Protein AF-A0A0F9ABV5-F1 (afdb_monomer)

pLDDT: mean 78.73, std 18.68, range [35.12, 95.56]

Organism: NCBI:txid412755

InterPro domains:
  IPR009279 Portal protein, Mu bacteriophage [PF06074] (45-110)

Sequence (111 aa):
MTTNGATVGAAEATRKFGTRGLSVWGGRVNEEYLNALMSWPTAARVYKEMQDDSVIGAGLDAVKLPLLAAEFDVVPGGDTPGDEEAATFLWDNMNQMRGQTWRSHVQDMLE

Secondary structure (DSSP, 8-state):
-----------SS------SS--EETTEE-----TTTSSHHHHHHHHHHHHTSHHHHHHHHHHHHHHHHSPP----SSSSHHHHHHHHHHHHHHHT-SSS-HHHHHHHHT-

Solvent-accessible surface area (backbone atoms only — not comparable to full-atom values): 7248 Å² total; per-residue (Å²): 137,89,87,86,77,93,74,86,74,87,82,85,85,78,83,84,78,81,76,94,67,87,53,64,60,94,87,41,78,63,84,62,84,51,75,79,48,57,45,66,74,49,31,54,51,52,54,54,60,45,48,74,36,70,68,50,35,52,53,49,48,67,53,49,55,59,62,72,68,53,84,84,82,69,76,47,90,52,94,45,75,65,29,49,51,51,24,50,52,51,49,48,53,49,75,65,45,82,96,50,50,54,69,56,54,55,50,63,73,74,108

Foldseek 3Di:
DDDDDDDPDDPPDPPDDDDPDQPDDPNDGQPDPDPQCRDPVSVVVVVVVVCPDPVNVVVLCVVLVVVLVDDDAQDFPDDDPVSVVVSVVVVCCQCVDPPDHVSRVSVVVSD

Radius of gyration: 25.93 Å; Cα contacts (8 Å, |Δi|>4): 50; chains: 1; bounding box: 95×25×39 Å

Structure (mmCIF, N/CA/C/O backbone):
data_AF-A0A0F9ABV5-F1
#
_entry.id   AF-A0A0F9ABV5-F1
#
loop_
_atom_site.group_PDB
_atom_site.id
_atom_site.type_symbol
_atom_site.label_atom_id
_atom_site.label_alt_id
_atom_site.label_comp_id
_atom_site.label_asym_id
_atom_site.label_entity_id
_atom_site.label_seq_id
_atom_site.pdbx_PDB_ins_code
_atom_site.Cartn_x
_atom_site.Cartn_y
_atom_site.Cartn_z
_atom_site.occupancy
_atom_site.B_iso_or_equiv
_atom_site.auth_seq_id
_atom_site.auth_comp_id
_atom_site.auth_asym_id
_atom_site.auth_atom_id
_atom_site.pdbx_PDB_model_num
ATOM 1 N N . MET A 1 1 ? -74.153 -6.332 2.271 1.00 42.19 1 MET A N 1
ATOM 2 C CA . MET A 1 1 ? -74.178 -7.492 1.353 1.00 42.19 1 MET A CA 1
ATOM 3 C C . MET A 1 1 ? -73.574 -7.040 0.035 1.00 42.19 1 MET A C 1
ATOM 5 O O . MET A 1 1 ? -73.890 -5.939 -0.391 1.00 42.19 1 MET A O 1
ATOM 9 N N . THR A 1 2 ? -72.738 -7.888 -0.562 1.00 36.03 2 THR A N 1
ATOM 10 C CA . THR A 1 2 ? -71.969 -7.733 -1.816 1.00 36.03 2 THR A CA 1
ATOM 11 C C . THR A 1 2 ? -70.556 -7.139 -1.695 1.00 36.03 2 THR A C 1
ATOM 13 O O . THR A 1 2 ? -70.327 -5.996 -1.320 1.00 36.03 2 THR A O 1
ATOM 16 N N . THR A 1 3 ? -69.629 -8.057 -1.955 1.00 46.69 3 THR A N 1
ATOM 17 C CA . THR A 1 3 ? -68.167 -8.061 -2.015 1.00 46.69 3 THR A CA 1
ATOM 18 C C . THR A 1 3 ? -67.646 -7.476 -3.324 1.00 46.69 3 THR A C 1
ATOM 20 O O . THR A 1 3 ? -68.332 -7.615 -4.328 1.00 46.69 3 THR A O 1
ATOM 23 N N . ASN A 1 4 ? -66.422 -6.942 -3.332 1.00 37.72 4 ASN A N 1
ATOM 24 C CA . ASN A 1 4 ? -65.447 -6.962 -4.442 1.00 37.72 4 ASN A CA 1
ATOM 25 C C . ASN A 1 4 ? -64.214 -6.192 -3.943 1.00 37.72 4 ASN A C 1
ATOM 27 O O . ASN A 1 4 ? -64.356 -5.092 -3.432 1.00 37.72 4 ASN A O 1
ATOM 31 N N . GLY A 1 5 ? -62.984 -6.678 -3.969 1.00 35.12 5 GLY A N 1
ATOM 32 C CA . GLY A 1 5 ? -62.359 -7.699 -4.795 1.00 35.12 5 GLY A CA 1
ATOM 33 C C . GLY A 1 5 ? -60.940 -7.173 -5.001 1.00 35.12 5 GLY A C 1
ATOM 34 O O . GLY A 1 5 ? -60.765 -6.079 -5.528 1.00 35.12 5 GLY A O 1
ATOM 35 N N . ALA A 1 6 ? -59.945 -7.878 -4.469 1.00 48.53 6 ALA A N 1
ATOM 36 C CA . ALA A 1 6 ? -58.551 -7.471 -4.528 1.00 48.53 6 ALA A CA 1
ATOM 37 C C . ALA A 1 6 ? 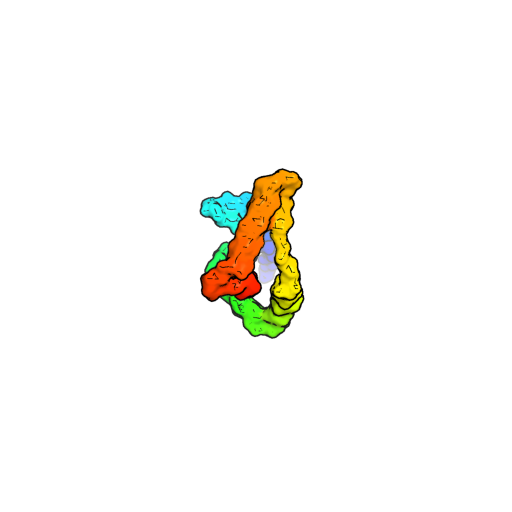-58.096 -7.285 -5.984 1.00 48.53 6 ALA A C 1
ATOM 39 O O . ALA A 1 6 ? -58.132 -8.229 -6.769 1.00 48.53 6 ALA A O 1
ATOM 40 N N . THR A 1 7 ? -57.608 -6.094 -6.325 1.00 41.47 7 THR A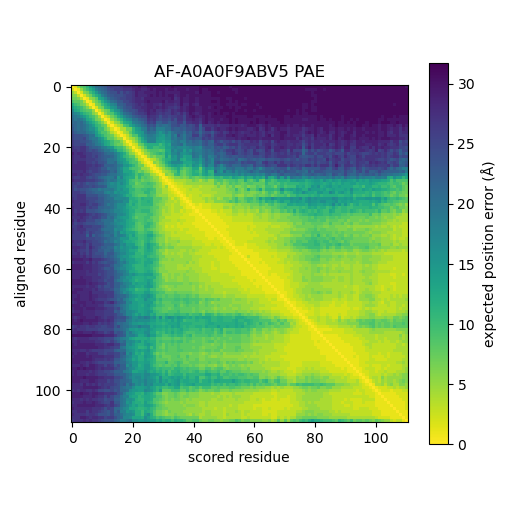 N 1
ATOM 41 C CA . THR A 1 7 ? -56.793 -5.882 -7.523 1.00 41.47 7 THR A CA 1
ATOM 42 C C . THR A 1 7 ? -55.453 -5.318 -7.086 1.00 41.47 7 THR A C 1
ATOM 44 O O . THR A 1 7 ? -55.252 -4.107 -7.005 1.00 41.47 7 THR A O 1
ATOM 47 N N . VAL A 1 8 ? -54.539 -6.236 -6.769 1.00 45.44 8 VAL A N 1
ATOM 48 C CA . VAL A 1 8 ? -53.102 -5.974 -6.687 1.00 45.44 8 VAL A CA 1
ATOM 49 C C . VAL A 1 8 ? -52.655 -5.639 -8.114 1.00 45.44 8 VAL A C 1
ATOM 51 O O . VAL A 1 8 ? -52.387 -6.516 -8.931 1.00 45.44 8 VAL A O 1
ATOM 54 N N . GLY A 1 9 ? -52.730 -4.354 -8.456 1.00 35.78 9 GLY A N 1
ATOM 55 C CA . GLY A 1 9 ? -52.458 -3.828 -9.789 1.00 35.78 9 GLY A CA 1
ATOM 56 C C . GLY A 1 9 ? -50.961 -3.737 -10.063 1.00 35.78 9 GLY A C 1
ATOM 57 O O . GLY A 1 9 ? -50.338 -2.726 -9.767 1.00 35.78 9 GLY A O 1
ATOM 58 N N . ALA A 1 10 ? -50.418 -4.822 -10.610 1.00 44.31 10 ALA A N 1
ATOM 59 C CA . ALA A 1 10 ? -49.287 -4.923 -11.536 1.00 44.31 10 ALA A CA 1
ATOM 60 C C . ALA A 1 10 ? -48.535 -3.616 -11.900 1.00 44.31 10 ALA A C 1
ATOM 62 O O . ALA A 1 10 ? -48.705 -3.082 -12.995 1.00 44.31 10 ALA A O 1
ATOM 63 N N . ALA A 1 11 ? -47.635 -3.148 -11.029 1.00 45.31 11 ALA A N 1
ATOM 64 C CA . ALA A 1 11 ? -46.673 -2.085 -11.359 1.00 45.31 11 ALA A CA 1
ATOM 65 C C . ALA A 1 11 ? -45.220 -2.411 -10.953 1.00 45.31 11 ALA A C 1
ATOM 67 O O . ALA A 1 11 ? -44.360 -1.535 -10.966 1.00 45.31 11 ALA A O 1
ATOM 68 N N . GLU A 1 12 ? -44.913 -3.673 -10.640 1.00 51.12 12 GLU A N 1
ATOM 69 C CA . GLU A 1 12 ? -43.559 -4.126 -10.294 1.00 51.12 12 GLU A CA 1
ATOM 70 C C . GLU A 1 12 ? -43.121 -5.296 -11.182 1.00 51.12 12 GLU A C 1
ATOM 72 O O . GLU A 1 12 ? -43.043 -6.432 -10.732 1.00 51.12 12 GLU A O 1
ATOM 77 N N . ALA A 1 13 ? -42.860 -5.057 -12.472 1.00 53.25 13 ALA A N 1
ATOM 78 C CA . ALA A 1 13 ? -42.198 -6.078 -13.302 1.00 53.25 13 ALA A CA 1
ATOM 79 C C . ALA A 1 13 ? -41.447 -5.559 -14.542 1.00 53.25 13 ALA A C 1
ATOM 81 O O . ALA A 1 13 ? -41.048 -6.358 -15.387 1.00 53.25 13 ALA A O 1
ATOM 82 N N . THR A 1 14 ? -41.219 -4.248 -14.691 1.00 51.53 14 THR A N 1
ATOM 83 C CA . THR A 1 14 ? -40.528 -3.729 -15.894 1.00 51.53 14 THR A CA 1
ATOM 84 C C . THR A 1 14 ? -39.553 -2.593 -15.620 1.00 51.53 14 THR A C 1
ATOM 86 O O . THR A 1 14 ? -39.243 -1.797 -16.506 1.00 51.53 14 THR A O 1
ATOM 89 N N . ARG A 1 15 ? -38.984 -2.531 -14.411 1.00 49.53 15 ARG A N 1
ATOM 90 C CA . ARG A 1 15 ? -37.785 -1.718 -14.187 1.00 49.53 15 ARG A CA 1
ATOM 91 C C . ARG A 1 15 ? -36.580 -2.505 -14.697 1.00 49.53 15 ARG A C 1
ATOM 93 O O . ARG A 1 15 ? -36.037 -3.348 -13.992 1.00 49.53 15 ARG A O 1
ATOM 100 N N . LYS A 1 16 ? -36.189 -2.261 -15.949 1.00 44.53 16 LYS A N 1
ATOM 101 C CA . LYS A 1 16 ? -34.925 -2.781 -16.480 1.00 44.53 16 LYS A CA 1
ATOM 102 C C . LYS A 1 16 ? -33.777 -2.173 -15.670 1.00 44.53 16 LYS A C 1
ATOM 104 O O . LYS A 1 16 ? -33.530 -0.976 -15.774 1.00 44.53 16 LYS A O 1
ATOM 109 N N . PHE A 1 17 ? -33.104 -2.991 -14.868 1.00 50.28 17 PHE A N 1
ATOM 110 C CA . PHE A 1 17 ? -31.820 -2.648 -14.266 1.00 50.28 17 PHE A CA 1
ATOM 111 C C . PHE A 1 17 ? -30.697 -3.207 -15.141 1.00 50.28 17 PHE A C 1
ATOM 113 O O . PHE A 1 17 ? -30.692 -4.394 -15.461 1.00 50.28 17 PHE A O 1
ATOM 120 N N . GLY A 1 18 ? -29.762 -2.335 -15.519 1.00 48.62 18 GLY A N 1
ATOM 121 C CA . GLY A 1 18 ? -28.510 -2.695 -16.182 1.00 48.62 18 GLY A CA 1
ATOM 122 C C . GLY A 1 18 ? -28.493 -2.429 -17.688 1.00 48.62 18 GLY A C 1
ATOM 123 O O . GLY A 1 18 ? -29.101 -3.149 -18.479 1.00 48.62 18 GLY A O 1
ATOM 124 N N . THR A 1 19 ? -27.725 -1.420 -18.093 1.00 51.50 19 THR A N 1
ATOM 125 C CA . THR A 1 19 ? -27.211 -1.301 -19.463 1.00 51.50 19 THR A CA 1
ATOM 126 C C . THR A 1 19 ? -25.913 -2.102 -19.524 1.00 51.50 19 THR A C 1
ATOM 128 O O . THR A 1 19 ? -25.057 -1.935 -18.661 1.00 51.50 19 THR A O 1
ATOM 131 N N . ARG A 1 20 ? -25.751 -2.993 -20.510 1.00 48.28 20 ARG A N 1
ATOM 132 C CA . ARG A 1 20 ? -24.473 -3.692 -20.718 1.00 48.28 20 ARG A CA 1
ATOM 133 C C . ARG A 1 20 ? -23.460 -2.701 -21.302 1.00 48.28 20 ARG A C 1
ATOM 135 O O . ARG A 1 20 ? -23.674 -2.210 -22.406 1.00 48.28 20 ARG A O 1
ATOM 142 N N . GLY A 1 21 ? -22.396 -2.414 -20.554 1.00 63.28 21 GLY A N 1
ATOM 143 C CA . GLY A 1 21 ? -21.305 -1.502 -20.917 1.00 63.28 21 GLY A CA 1
ATOM 144 C C . GLY A 1 21 ? -20.778 -0.734 -19.699 1.00 63.28 21 GLY A C 1
ATOM 145 O O . GLY A 1 21 ? -21.457 -0.671 -18.677 1.00 63.28 21 GLY A O 1
ATOM 146 N N . LEU A 1 22 ? -19.581 -0.144 -19.808 1.00 56.66 22 LEU A N 1
ATOM 147 C CA . LEU A 1 22 ? -19.030 0.753 -18.787 1.00 56.66 22 LEU A CA 1
ATOM 148 C C . LEU A 1 22 ? -19.929 2.003 -18.705 1.00 56.66 22 LEU A C 1
ATOM 150 O O . LEU A 1 22 ? -19.998 2.788 -19.653 1.00 56.66 22 LEU A O 1
ATOM 154 N N . SER A 1 23 ? -20.661 2.174 -17.604 1.00 57.22 23 SER A N 1
ATOM 155 C CA . SER A 1 23 ? -21.633 3.256 -17.378 1.00 57.22 23 SER A CA 1
ATOM 156 C C . SER A 1 23 ? -20.938 4.575 -17.009 1.00 57.22 23 SER A C 1
ATOM 158 O O . SER A 1 23 ? -21.191 5.174 -15.964 1.00 57.22 23 SER A O 1
ATOM 160 N N . VAL A 1 24 ? -20.028 5.044 -17.866 1.00 55.97 24 VAL A N 1
ATOM 161 C CA . VAL A 1 24 ? -19.353 6.330 -17.665 1.00 55.97 24 VAL A CA 1
ATOM 162 C C . VAL A 1 24 ? -20.305 7.447 -18.066 1.00 55.97 24 VAL A C 1
ATOM 164 O O . VAL A 1 24 ? -20.510 7.716 -19.249 1.00 55.97 24 VAL A O 1
ATOM 167 N N . TRP A 1 25 ? -20.867 8.133 -17.075 1.00 53.16 25 TRP A N 1
ATOM 168 C CA . TRP A 1 25 ? -21.536 9.412 -17.291 1.00 53.16 25 TRP A CA 1
ATOM 169 C C . TRP A 1 25 ? -20.800 10.490 -16.495 1.00 53.16 25 TRP A C 1
ATOM 171 O O . TRP A 1 25 ? -20.687 10.410 -15.273 1.00 53.16 25 TRP A O 1
ATOM 181 N N . GLY A 1 26 ? -20.227 11.471 -17.199 1.00 57.56 26 GLY A N 1
ATOM 182 C CA . GLY A 1 26 ? -19.503 12.584 -16.573 1.00 57.56 26 GLY A CA 1
ATOM 183 C C . GLY A 1 26 ? -18.198 12.199 -15.860 1.00 57.56 26 GLY A C 1
ATOM 184 O O . GLY A 1 26 ? -17.826 12.858 -14.895 1.00 57.56 26 GLY A O 1
ATOM 185 N N . GLY A 1 27 ? -17.518 11.129 -16.292 1.00 60.75 27 GLY A N 1
ATOM 186 C CA . GLY A 1 27 ? -16.248 10.682 -15.697 1.00 60.75 27 GLY A CA 1
ATOM 187 C C . GLY A 1 27 ? -16.390 9.892 -14.391 1.00 60.75 27 GLY A C 1
ATOM 188 O O . GLY A 1 27 ? -15.385 9.586 -13.757 1.00 60.75 27 GLY A O 1
ATOM 189 N N . ARG A 1 28 ? -17.618 9.541 -13.986 1.00 56.97 28 ARG A N 1
ATOM 190 C CA . ARG A 1 28 ? -17.879 8.644 -12.853 1.00 56.97 28 ARG A CA 1
ATOM 191 C C . ARG A 1 28 ? -18.334 7.283 -13.368 1.00 56.97 28 ARG A C 1
ATOM 193 O O . ARG A 1 28 ? -19.297 7.203 -14.129 1.00 56.97 28 ARG A O 1
ATOM 200 N N . VAL A 1 29 ? -17.614 6.238 -12.968 1.00 60.69 29 VAL A N 1
ATOM 201 C CA . VAL A 1 29 ? -17.962 4.835 -13.223 1.00 60.69 29 VAL A CA 1
ATOM 202 C C . VAL A 1 29 ? -19.047 4.447 -12.218 1.00 60.69 29 VAL A C 1
ATOM 204 O O . VAL A 1 29 ? -18.783 4.393 -11.021 1.00 60.69 29 VAL A O 1
ATOM 207 N N . ASN A 1 30 ? -20.280 4.234 -12.684 1.00 61.91 30 ASN A N 1
ATOM 208 C CA . ASN A 1 30 ? -21.395 3.806 -11.833 1.00 61.91 30 ASN A CA 1
ATOM 209 C C . ASN A 1 30 ? -21.600 2.289 -11.969 1.00 61.91 30 ASN A C 1
ATOM 211 O O . ASN A 1 30 ? -22.560 1.840 -12.600 1.00 61.91 30 ASN A O 1
ATOM 215 N N . GLU A 1 31 ? -20.666 1.510 -11.422 1.00 71.19 31 GLU A N 1
ATOM 216 C CA . GLU A 1 31 ? -20.770 0.041 -11.340 1.00 71.19 31 GLU A CA 1
ATOM 217 C C . GLU A 1 31 ? -21.501 -0.439 -10.075 1.00 71.19 31 GLU A C 1
ATOM 219 O O . GLU A 1 31 ? -21.881 -1.603 -9.981 1.00 71.19 31 GLU A O 1
ATOM 224 N N . GLU A 1 32 ? -21.751 0.463 -9.123 1.00 73.69 32 GLU A N 1
ATOM 225 C CA . GLU A 1 32 ? -22.460 0.157 -7.884 1.00 73.69 32 GLU A CA 1
ATOM 226 C C . GLU A 1 32 ? -23.980 0.175 -8.101 1.00 73.69 32 GLU A C 1
ATOM 228 O O . GLU A 1 32 ? -24.560 1.188 -8.502 1.00 73.69 32 GLU A O 1
ATOM 233 N N . TYR A 1 33 ? -24.635 -0.955 -7.830 1.00 76.31 33 TYR A N 1
ATOM 234 C CA . TYR A 1 33 ? -26.089 -1.097 -7.946 1.00 76.31 33 TYR A CA 1
ATOM 235 C C . TYR A 1 33 ? -26.806 -0.685 -6.656 1.00 76.31 33 TYR A C 1
ATOM 237 O O . TYR A 1 33 ? -27.989 -0.332 -6.688 1.00 76.31 33 TYR A O 1
ATOM 245 N N . LEU A 1 34 ? -26.116 -0.739 -5.513 1.00 80.12 34 LEU A N 1
ATOM 246 C CA . LEU A 1 34 ? -26.681 -0.375 -4.229 1.00 80.12 34 LEU A CA 1
ATOM 247 C C . LEU A 1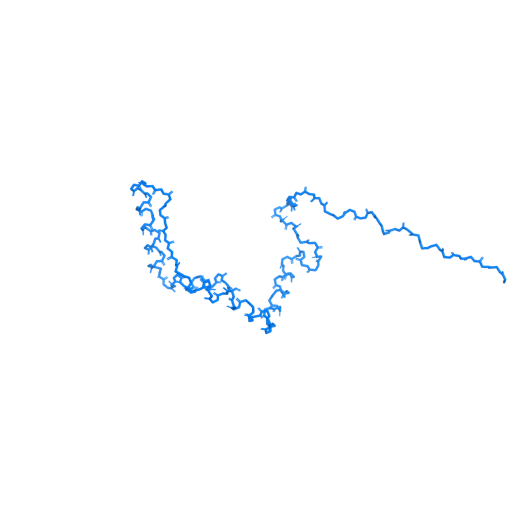 34 ? -26.647 1.145 -4.049 1.00 80.12 34 LEU A C 1
ATOM 249 O O . LEU A 1 34 ? -25.604 1.749 -3.809 1.00 80.12 34 LEU A O 1
ATOM 253 N N . ASN A 1 35 ? -27.828 1.768 -4.055 1.00 78.31 35 ASN A N 1
ATOM 254 C CA . ASN A 1 35 ? -27.971 3.219 -3.866 1.00 78.31 35 ASN A CA 1
ATOM 255 C C . ASN A 1 35 ? -27.274 3.746 -2.596 1.00 78.31 35 ASN A C 1
ATOM 257 O O . ASN A 1 35 ? -26.809 4.884 -2.586 1.00 78.31 35 ASN A O 1
ATOM 261 N N . ALA A 1 36 ? -27.183 2.930 -1.538 1.00 79.75 36 ALA A N 1
ATOM 262 C CA . ALA A 1 36 ? -26.512 3.295 -0.288 1.00 79.75 36 ALA A CA 1
ATOM 263 C C . ALA A 1 36 ? -24.984 3.457 -0.431 1.00 79.75 36 ALA A C 1
ATOM 265 O O . ALA A 1 36 ? -24.382 4.183 0.355 1.00 79.75 36 ALA A O 1
ATOM 266 N N . LEU A 1 37 ? -24.368 2.834 -1.440 1.00 81.81 37 LEU A N 1
ATOM 267 C CA . LEU A 1 37 ? -22.928 2.902 -1.721 1.00 81.81 37 LEU A CA 1
ATOM 268 C C . LEU A 1 37 ? -22.604 3.721 -2.983 1.00 81.81 37 LEU A C 1
ATOM 270 O O . LEU A 1 37 ? -21.442 3.978 -3.278 1.00 81.81 37 LEU A O 1
ATOM 274 N N . MET A 1 38 ? -23.620 4.201 -3.705 1.00 76.62 38 MET A N 1
ATOM 275 C CA . MET A 1 38 ? -23.449 4.871 -5.000 1.00 76.62 38 MET A CA 1
ATOM 276 C C . MET A 1 38 ? -22.633 6.174 -4.925 1.00 76.62 38 MET A C 1
ATOM 278 O O . MET A 1 38 ? -22.007 6.587 -5.898 1.00 76.62 38 MET A O 1
ATOM 282 N N . SER A 1 39 ? -22.627 6.853 -3.775 1.00 80.44 39 SER A N 1
ATOM 283 C CA . SER A 1 39 ? -21.798 8.042 -3.565 1.00 80.44 39 SER A CA 1
ATOM 284 C C . SER A 1 39 ? -20.524 7.692 -2.799 1.00 80.44 39 SER A C 1
ATOM 286 O O . SER A 1 39 ? -20.607 7.220 -1.663 1.00 80.44 39 SER A O 1
ATOM 288 N N . TRP A 1 40 ? -19.367 8.042 -3.366 1.00 78.81 40 TRP A N 1
ATOM 289 C CA . TRP A 1 40 ? -18.047 7.797 -2.772 1.00 78.81 40 TRP A CA 1
ATOM 290 C C . TRP A 1 40 ? -17.916 8.206 -1.289 1.00 78.81 40 TRP A C 1
ATOM 292 O O . TRP A 1 40 ? -17.438 7.386 -0.510 1.00 78.81 40 TRP A O 1
ATOM 302 N N . PRO A 1 41 ? -18.404 9.381 -0.828 1.00 85.12 41 PRO A N 1
ATOM 303 C CA . PRO A 1 41 ? -18.304 9.746 0.591 1.00 85.12 41 PRO A CA 1
ATOM 304 C C . PRO A 1 41 ? -19.081 8.811 1.529 1.00 85.12 41 PRO A C 1
ATOM 306 O O . PRO A 1 41 ? -18.651 8.561 2.652 1.00 85.12 41 PRO A O 1
ATOM 309 N N . THR A 1 42 ? -20.225 8.289 1.077 1.00 85.00 42 THR A N 1
ATOM 310 C CA . THR A 1 42 ? -21.037 7.352 1.866 1.00 85.00 42 THR A CA 1
ATOM 311 C C . THR A 1 42 ? -20.387 5.976 1.888 1.00 85.00 42 THR A C 1
ATOM 313 O O . THR A 1 42 ? -20.271 5.391 2.959 1.00 85.00 42 THR A O 1
ATOM 316 N N . ALA A 1 43 ? -19.901 5.497 0.739 1.00 85.94 43 ALA A N 1
ATOM 317 C CA . ALA A 1 43 ? -19.190 4.226 0.650 1.00 85.94 43 ALA A CA 1
ATOM 318 C C . ALA A 1 43 ? -17.922 4.217 1.514 1.00 85.94 43 ALA A C 1
ATOM 320 O O . ALA A 1 43 ? -17.732 3.300 2.304 1.00 85.94 43 ALA A O 1
ATOM 321 N N . ALA A 1 44 ? -17.107 5.277 1.445 1.00 87.56 44 ALA A N 1
ATOM 322 C CA . ALA A 1 44 ? -15.890 5.403 2.246 1.00 87.56 44 ALA A CA 1
ATOM 323 C C . ALA A 1 44 ? -16.174 5.341 3.756 1.00 87.56 44 ALA A C 1
ATOM 325 O O . ALA A 1 44 ? -15.449 4.676 4.491 1.00 87.56 44 ALA A O 1
ATOM 326 N N . ARG A 1 45 ? -17.251 5.988 4.225 1.00 89.75 45 ARG A N 1
ATOM 327 C CA . ARG A 1 45 ? -17.662 5.900 5.634 1.00 89.75 45 ARG A CA 1
ATOM 328 C C . ARG A 1 45 ? -18.077 4.480 6.014 1.00 89.75 45 ARG A C 1
ATOM 330 O O . ARG A 1 45 ? -17.615 3.985 7.032 1.00 89.75 45 ARG A O 1
ATOM 337 N N . VAL A 1 46 ? -18.914 3.838 5.198 1.00 90.69 46 VAL A N 1
ATOM 338 C CA . VAL A 1 46 ? -19.398 2.475 5.468 1.00 90.69 46 VAL A CA 1
ATOM 339 C C . VAL A 1 46 ? -18.234 1.485 5.520 1.00 90.69 46 VAL A C 1
ATOM 341 O O . VAL A 1 46 ? -18.150 0.705 6.459 1.00 90.69 46 VAL A O 1
ATOM 344 N N . TYR A 1 47 ? -17.296 1.547 4.572 1.00 90.00 47 TYR A N 1
ATOM 345 C CA . TYR A 1 47 ? -16.124 0.668 4.586 1.00 90.00 47 TYR A CA 1
ATOM 346 C C . TYR A 1 47 ? -15.209 0.920 5.783 1.00 90.00 47 TYR A C 1
ATOM 348 O O . TYR A 1 47 ? -14.691 -0.034 6.357 1.00 90.00 47 TYR A O 1
ATOM 356 N N . LYS A 1 48 ? -15.063 2.179 6.207 1.00 89.69 48 LYS A N 1
ATOM 357 C CA . LYS A 1 48 ? -14.300 2.517 7.410 1.00 89.69 48 LYS A CA 1
ATOM 358 C C . LYS A 1 48 ? -14.953 1.969 8.682 1.00 89.69 48 LYS A C 1
ATOM 360 O O . LYS A 1 48 ? -14.262 1.401 9.512 1.00 89.69 48 LYS A O 1
ATOM 365 N N . GLU A 1 49 ? -16.274 2.080 8.808 1.00 92.38 49 GLU A N 1
ATOM 366 C CA . GLU A 1 49 ? -17.023 1.481 9.925 1.00 92.38 49 GLU A CA 1
ATOM 367 C C . GLU A 1 49 ? -16.943 -0.056 9.905 1.00 92.38 49 GLU A C 1
ATOM 369 O O . GLU A 1 49 ? -16.848 -0.687 10.953 1.00 92.38 49 GLU A O 1
ATOM 374 N N . MET A 1 50 ? -16.938 -0.672 8.717 1.00 92.75 50 MET A N 1
ATOM 375 C CA . MET A 1 50 ? -16.755 -2.119 8.562 1.00 92.75 50 MET A CA 1
ATOM 376 C C . MET A 1 50 ? -15.351 -2.583 8.959 1.00 92.75 50 MET A C 1
ATOM 378 O O . MET A 1 50 ? -15.206 -3.692 9.457 1.00 92.75 50 MET A O 1
ATOM 382 N N . GLN A 1 51 ? -14.322 -1.764 8.748 1.00 90.19 51 GLN A N 1
ATOM 383 C CA . GLN A 1 51 ? -12.946 -2.098 9.119 1.00 90.19 51 GLN A CA 1
ATOM 384 C C . GLN A 1 51 ? -12.761 -2.231 10.640 1.00 90.19 51 GLN A C 1
ATOM 386 O O . GLN A 1 51 ? -11.921 -3.019 11.071 1.00 90.19 51 GLN A O 1
ATOM 391 N N . ASP A 1 52 ? -13.559 -1.516 11.439 1.00 90.31 52 ASP A N 1
ATOM 392 C CA . ASP A 1 52 ? -13.538 -1.609 12.905 1.00 90.31 52 ASP A CA 1
ATOM 393 C C . ASP A 1 52 ? -14.137 -2.935 13.426 1.00 90.31 52 ASP A C 1
ATOM 395 O O . ASP A 1 52 ? -13.937 -3.297 14.590 1.00 90.31 52 ASP A O 1
ATOM 399 N N . ASP A 1 53 ? -14.862 -3.687 12.587 1.00 95.56 53 ASP A N 1
ATOM 400 C CA . ASP A 1 53 ? -15.349 -5.020 12.941 1.00 95.56 53 ASP A CA 1
ATOM 401 C C . ASP A 1 53 ? -14.203 -6.041 12.982 1.00 95.56 53 ASP A C 1
ATOM 403 O O . ASP A 1 53 ? -13.408 -6.171 12.051 1.00 95.56 53 ASP A O 1
ATOM 407 N N . SER A 1 54 ? -14.154 -6.834 14.055 1.00 92.62 54 SER A N 1
ATOM 408 C CA . SER A 1 54 ? -13.063 -7.787 14.297 1.00 92.62 54 SER A CA 1
ATOM 409 C C . SER A 1 54 ? -12.902 -8.867 13.220 1.00 92.62 54 SER A C 1
ATOM 411 O O . SER A 1 54 ? -11.783 -9.319 12.984 1.00 92.62 54 SER A O 1
ATOM 413 N N . VAL A 1 55 ? -13.984 -9.291 12.557 1.00 95.56 55 VAL A N 1
ATOM 414 C CA . VAL A 1 55 ? -13.927 -10.336 11.524 1.00 95.56 55 VAL A CA 1
ATOM 415 C C . VAL A 1 55 ? -13.368 -9.756 10.233 1.00 95.56 55 VAL A C 1
ATOM 417 O O . VAL A 1 55 ? -12.506 -10.364 9.598 1.00 95.56 55 VAL A O 1
ATOM 420 N N . ILE A 1 56 ? -13.841 -8.569 9.856 1.00 93.50 56 ILE A N 1
ATOM 421 C CA . ILE A 1 56 ? -13.402 -7.878 8.643 1.00 93.50 56 ILE A CA 1
ATOM 422 C C . ILE A 1 56 ? -11.960 -7.398 8.806 1.00 93.50 56 ILE A C 1
ATOM 424 O O . ILE A 1 56 ? -11.145 -7.652 7.923 1.00 93.50 56 ILE A O 1
ATOM 4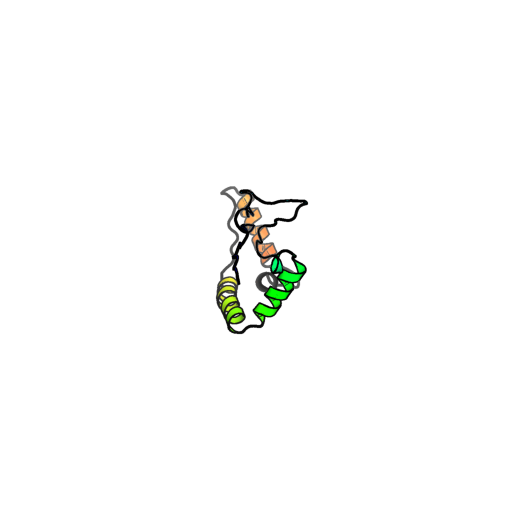28 N N . GLY A 1 57 ? -11.622 -6.790 9.946 1.00 90.44 57 GLY A N 1
ATOM 429 C CA . GLY A 1 57 ? -10.259 -6.371 10.271 1.00 90.44 57 GLY A CA 1
ATOM 430 C C . GLY A 1 57 ? -9.272 -7.538 10.217 1.00 90.44 57 GLY A C 1
ATOM 431 O O . GLY A 1 57 ? -8.289 -7.475 9.482 1.00 90.44 57 GLY A O 1
ATOM 432 N N . ALA A 1 58 ? -9.588 -8.659 10.878 1.00 93.75 58 ALA A N 1
ATOM 433 C CA . ALA A 1 58 ? -8.747 -9.856 10.820 1.00 93.75 58 ALA A CA 1
ATOM 434 C C . ALA A 1 58 ? -8.639 -10.437 9.398 1.00 93.75 58 ALA A C 1
ATOM 436 O O . ALA A 1 58 ? -7.578 -10.922 9.003 1.00 93.75 58 ALA A O 1
ATOM 437 N N . GLY A 1 59 ? -9.719 -10.383 8.612 1.00 94.69 59 GLY A N 1
ATOM 438 C CA . GLY A 1 59 ? -9.713 -10.806 7.212 1.00 94.69 59 GLY A CA 1
ATOM 439 C C . GLY A 1 59 ? -8.812 -9.935 6.334 1.00 94.69 59 GLY A C 1
ATOM 440 O O . GLY A 1 59 ? -8.066 -10.459 5.508 1.00 94.69 59 GLY A O 1
ATOM 441 N N . LEU A 1 60 ? -8.835 -8.618 6.539 1.00 92.31 60 LEU A N 1
ATOM 442 C CA . LEU A 1 60 ? -7.947 -7.685 5.851 1.00 92.31 60 LEU A CA 1
ATOM 443 C C . LEU A 1 60 ? -6.490 -7.923 6.249 1.00 92.31 60 LEU A C 1
ATOM 445 O O . LEU A 1 60 ? -5.639 -8.010 5.368 1.00 92.31 60 LEU A O 1
ATOM 449 N N . ASP A 1 61 ? -6.199 -8.115 7.535 1.00 91.38 61 ASP A N 1
ATOM 450 C CA . ASP A 1 61 ? -4.844 -8.419 8.008 1.00 91.38 61 ASP A CA 1
ATOM 451 C C . ASP A 1 61 ? -4.313 -9.732 7.424 1.00 91.38 61 ASP A C 1
ATOM 453 O O . ASP A 1 61 ? -3.152 -9.808 7.013 1.00 91.38 61 ASP A O 1
ATOM 457 N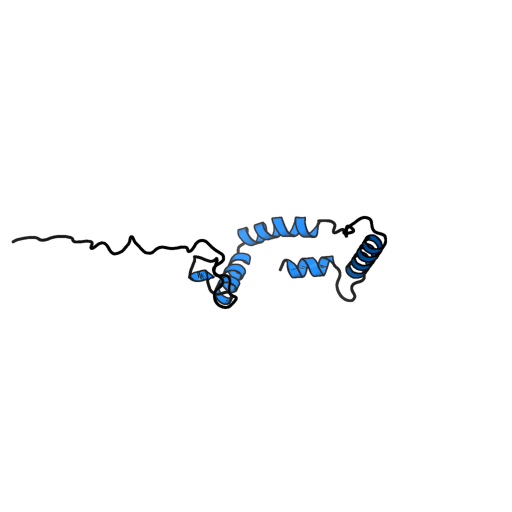 N . ALA A 1 62 ? -5.171 -10.748 7.290 1.00 93.94 62 ALA A N 1
ATOM 458 C CA . ALA A 1 62 ? -4.812 -12.017 6.661 1.00 93.94 62 ALA A CA 1
ATOM 459 C C . ALA A 1 62 ? -4.388 -11.866 5.187 1.00 93.94 62 ALA A C 1
ATOM 461 O O . ALA A 1 62 ? -3.625 -12.693 4.693 1.00 93.94 62 ALA A O 1
ATOM 462 N N . VAL A 1 63 ? -4.842 -10.815 4.492 1.00 92.31 63 VAL A N 1
ATOM 463 C CA . VAL A 1 63 ? -4.424 -10.483 3.118 1.00 92.31 63 VAL A CA 1
ATOM 464 C C . VAL A 1 63 ? -3.235 -9.515 3.104 1.00 92.31 63 VAL A C 1
ATOM 466 O O . VAL A 1 63 ? -2.300 -9.702 2.323 1.00 92.31 63 VAL A O 1
ATOM 469 N N . LYS A 1 64 ? -3.234 -8.500 3.977 1.00 91.56 64 LYS A N 1
ATOM 470 C CA . LYS A 1 64 ? -2.189 -7.465 4.047 1.00 91.56 64 LYS A CA 1
ATOM 471 C C . LYS A 1 64 ? -0.840 -8.036 4.470 1.00 91.56 64 LYS A C 1
ATOM 473 O O . LYS A 1 64 ? 0.178 -7.694 3.875 1.00 91.56 64 LYS A O 1
ATOM 478 N N . LEU A 1 65 ? -0.815 -8.911 5.478 1.00 91.50 65 LEU A N 1
ATOM 479 C CA . LEU A 1 65 ? 0.435 -9.446 6.024 1.00 91.50 65 LEU A CA 1
ATOM 480 C C . LEU A 1 65 ? 1.244 -10.247 4.985 1.00 91.50 65 LEU A C 1
ATOM 482 O O . LEU A 1 65 ? 2.439 -9.974 4.863 1.00 91.50 65 LEU A O 1
ATOM 486 N N . PRO A 1 66 ? 0.648 -11.159 4.186 1.00 92.88 66 PRO A N 1
ATOM 487 C CA . PRO A 1 66 ? 1.350 -11.797 3.072 1.00 92.88 66 PRO A CA 1
ATOM 488 C C . PRO A 1 66 ? 1.836 -10.813 2.007 1.00 92.88 66 PRO A C 1
ATOM 490 O O . PRO A 1 66 ? 2.956 -10.956 1.527 1.00 92.88 66 PRO A O 1
ATOM 493 N N . LEU A 1 67 ? 1.031 -9.803 1.660 1.00 90.50 67 LEU A N 1
ATOM 494 C CA . LEU A 1 67 ? 1.410 -8.807 0.654 1.00 90.50 67 LEU A CA 1
ATOM 495 C C . LEU A 1 67 ? 2.630 -7.990 1.103 1.00 90.50 67 LEU A C 1
ATOM 497 O O . LEU A 1 67 ? 3.533 -7.730 0.318 1.00 90.50 67 LEU A O 1
ATOM 501 N N . LEU A 1 68 ? 2.680 -7.635 2.390 1.00 89.38 68 LEU A N 1
ATOM 502 C CA . LEU A 1 68 ? 3.820 -6.954 3.001 1.00 89.38 68 LEU A CA 1
ATOM 503 C C . LEU A 1 68 ? 5.038 -7.868 3.170 1.00 89.38 68 LEU A C 1
ATOM 505 O O . LEU A 1 68 ? 6.150 -7.364 3.304 1.00 89.38 68 LEU A O 1
ATOM 509 N N . ALA A 1 69 ? 4.850 -9.183 3.252 1.00 89.88 69 ALA A N 1
ATOM 510 C CA . ALA A 1 69 ? 5.942 -10.149 3.352 1.00 89.88 69 ALA A CA 1
ATOM 511 C C . ALA A 1 69 ? 6.533 -10.525 1.984 1.00 89.88 69 ALA A C 1
ATOM 513 O O . ALA A 1 69 ? 7.603 -11.126 1.943 1.00 89.88 69 ALA A O 1
ATOM 514 N N . ALA A 1 70 ? 5.850 -10.191 0.886 1.00 90.88 70 ALA A N 1
ATOM 515 C CA . ALA A 1 70 ? 6.334 -10.454 -0.458 1.00 90.88 70 ALA A CA 1
ATOM 516 C C . ALA A 1 70 ? 7.602 -9.644 -0.761 1.00 90.88 70 ALA A C 1
ATOM 518 O O . ALA A 1 70 ? 7.717 -8.467 -0.409 1.00 90.88 70 ALA A O 1
ATOM 519 N N . GLU A 1 71 ? 8.549 -10.286 -1.440 1.00 90.00 71 GLU A N 1
ATOM 520 C CA . GLU A 1 71 ? 9.718 -9.609 -1.989 1.00 90.00 71 GLU A CA 1
ATOM 521 C C . GLU A 1 71 ? 9.309 -8.880 -3.271 1.00 90.00 71 GLU A C 1
ATOM 523 O O . GLU A 1 71 ? 8.693 -9.459 -4.167 1.00 90.00 71 GLU A O 1
ATOM 528 N N . PHE A 1 72 ? 9.623 -7.588 -3.330 1.00 89.44 72 PHE A N 1
ATOM 529 C CA . PHE A 1 72 ? 9.443 -6.781 -4.530 1.00 89.44 72 PHE A CA 1
ATOM 530 C C . PHE A 1 72 ? 10.724 -6.849 -5.347 1.00 89.44 72 PHE A C 1
ATOM 532 O O . PHE A 1 72 ? 11.805 -6.689 -4.786 1.00 89.44 72 PHE A O 1
ATOM 539 N N . ASP A 1 73 ? 10.583 -7.053 -6.652 1.00 91.62 73 ASP A N 1
ATOM 540 C CA . ASP A 1 73 ? 11.686 -7.094 -7.606 1.00 91.62 73 ASP A CA 1
ATOM 541 C C . ASP A 1 73 ? 11.343 -6.248 -8.839 1.00 91.62 73 ASP A C 1
ATOM 543 O O . ASP A 1 73 ? 10.165 -6.033 -9.150 1.00 91.62 73 ASP A O 1
ATOM 547 N N . VAL A 1 74 ? 12.366 -5.750 -9.530 1.00 93.62 74 VAL A N 1
ATOM 548 C CA . VAL A 1 74 ? 12.223 -4.957 -10.755 1.00 93.62 74 VAL A CA 1
ATOM 549 C C . VAL A 1 74 ? 12.785 -5.758 -11.920 1.00 93.62 74 VAL A C 1
ATOM 551 O O . VAL A 1 74 ? 13.993 -5.903 -12.080 1.00 93.62 74 VAL A O 1
ATOM 554 N N . VAL A 1 75 ? 11.883 -6.254 -12.764 1.00 94.19 75 VAL A N 1
ATOM 555 C CA . VAL A 1 75 ? 12.233 -7.030 -13.957 1.00 94.19 75 VAL A CA 1
ATOM 556 C C . VAL A 1 75 ? 12.361 -6.086 -15.159 1.00 94.19 75 VAL A C 1
ATOM 558 O O . VAL A 1 75 ? 11.473 -5.247 -15.354 1.00 94.19 75 VAL A O 1
ATOM 561 N N . PRO A 1 76 ? 13.423 -6.197 -15.979 1.00 95.25 76 PRO A N 1
ATOM 562 C CA . PRO A 1 76 ? 13.550 -5.403 -17.195 1.00 95.25 76 PRO A CA 1
ATOM 563 C C . PRO A 1 76 ? 12.411 -5.709 -18.176 1.00 95.25 76 PRO A C 1
ATOM 565 O O . PRO A 1 76 ? 11.932 -6.837 -18.282 1.00 95.25 76 PRO A O 1
ATOM 568 N N . GLY A 1 77 ? 11.969 -4.685 -18.908 1.00 90.94 77 GLY A N 1
ATOM 569 C CA . GLY A 1 77 ? 10.881 -4.818 -19.884 1.00 90.94 77 GLY A CA 1
ATOM 570 C C . GLY A 1 77 ? 11.254 -5.618 -21.140 1.00 90.94 77 GLY A C 1
ATOM 571 O O . GLY A 1 77 ? 10.361 -6.025 -21.884 1.00 90.94 77 GLY A O 1
ATOM 572 N N . GLY A 1 78 ? 12.548 -5.849 -21.371 1.00 93.31 78 GLY A N 1
ATOM 573 C CA . GLY A 1 78 ? 13.101 -6.563 -22.518 1.00 93.31 78 GLY A CA 1
ATOM 574 C C . GLY A 1 78 ? 14.596 -6.846 -22.348 1.00 93.31 78 GLY A C 1
ATOM 575 O O . GLY A 1 78 ? 15.164 -6.584 -21.291 1.00 93.31 78 GLY A O 1
ATOM 576 N N . ASP A 1 79 ? 15.228 -7.363 -23.404 1.00 93.62 79 ASP A N 1
ATOM 577 C CA . ASP A 1 79 ? 16.644 -7.775 -23.401 1.00 93.62 79 ASP A CA 1
ATOM 578 C C . ASP A 1 79 ? 17.593 -6.679 -23.923 1.00 93.62 79 ASP A C 1
ATOM 580 O O . ASP A 1 79 ? 18.730 -6.956 -24.320 1.00 93.62 79 ASP A O 1
ATOM 584 N N . THR A 1 80 ? 17.127 -5.429 -24.032 1.00 94.81 80 THR A N 1
ATOM 585 C CA . THR A 1 80 ? 18.004 -4.346 -24.486 1.00 94.81 80 THR A CA 1
ATOM 586 C C . THR A 1 80 ? 18.835 -3.812 -23.317 1.00 94.81 80 THR A C 1
ATOM 588 O O . THR A 1 80 ? 18.326 -3.714 -22.201 1.00 94.81 80 THR A O 1
ATOM 591 N N . PRO A 1 81 ? 20.086 -3.367 -23.547 1.00 93.19 81 PRO A N 1
ATOM 592 C CA . PRO A 1 81 ? 20.892 -2.760 -22.485 1.00 93.19 81 PRO A CA 1
ATOM 593 C C . PRO A 1 81 ? 20.224 -1.547 -21.814 1.00 93.19 81 PRO A C 1
ATOM 595 O O . PRO A 1 81 ? 20.472 -1.268 -20.646 1.00 93.19 81 PRO A O 1
ATOM 598 N N . GLY A 1 82 ? 19.359 -0.829 -22.543 1.00 93.94 82 GLY A N 1
ATOM 599 C CA . GLY A 1 82 ? 18.593 0.288 -21.986 1.00 93.94 82 GLY A CA 1
ATOM 600 C C . GLY A 1 82 ? 17.503 -0.156 -21.006 1.00 93.94 82 GLY A C 1
ATOM 601 O O . GLY A 1 82 ? 17.232 0.558 -20.043 1.00 93.94 82 GLY A O 1
ATOM 602 N N . ASP A 1 83 ? 16.911 -1.335 -21.210 1.00 93.31 83 ASP A N 1
ATOM 603 C CA . ASP A 1 83 ? 15.901 -1.890 -20.303 1.00 93.31 83 ASP A CA 1
ATOM 604 C C . ASP A 1 83 ? 16.534 -2.349 -18.980 1.00 93.31 83 ASP A C 1
ATOM 606 O O . ASP A 1 83 ? 15.946 -2.153 -17.915 1.00 93.31 83 ASP A O 1
ATOM 610 N N . GLU A 1 84 ? 17.754 -2.898 -19.028 1.00 93.88 84 GLU A N 1
ATOM 611 C CA . GLU A 1 84 ? 18.529 -3.274 -17.836 1.00 93.88 84 GLU A CA 1
ATOM 612 C C . GLU A 1 84 ? 18.952 -2.048 -17.008 1.00 93.88 84 GLU A C 1
ATOM 614 O O . GLU A 1 84 ? 18.834 -2.043 -15.777 1.00 93.88 84 GLU A O 1
ATOM 619 N N . GLU A 1 85 ? 19.406 -0.976 -17.669 1.00 93.81 85 GLU A N 1
ATOM 620 C CA . GLU A 1 85 ? 19.751 0.284 -16.999 1.00 93.81 85 GLU A CA 1
ATOM 621 C C . GLU A 1 85 ? 18.513 0.928 -16.358 1.00 93.81 85 GLU A C 1
ATOM 623 O O . GLU A 1 85 ? 18.562 1.364 -15.206 1.00 93.81 85 GLU A O 1
ATOM 628 N N . ALA A 1 86 ? 17.376 0.926 -17.063 1.00 93.88 86 ALA A N 1
ATOM 629 C CA . ALA A 1 86 ? 16.115 1.439 -16.537 1.00 93.88 86 ALA A CA 1
ATOM 630 C C . ALA A 1 86 ? 15.617 0.633 -15.324 1.00 93.88 86 ALA A C 1
ATOM 632 O O . ALA A 1 86 ? 15.171 1.226 -14.338 1.00 93.88 86 ALA A O 1
ATOM 633 N N . ALA A 1 87 ? 15.726 -0.699 -15.363 1.00 95.25 87 ALA A N 1
ATOM 634 C CA . ALA A 1 87 ? 15.392 -1.562 -14.231 1.00 95.25 87 ALA A CA 1
ATOM 635 C C . ALA A 1 87 ? 16.277 -1.259 -13.010 1.00 95.25 87 ALA A C 1
ATOM 637 O O . ALA A 1 87 ? 15.767 -1.082 -11.903 1.00 95.25 87 ALA A O 1
ATOM 638 N N . THR A 1 88 ? 17.587 -1.106 -13.224 1.00 94.50 88 THR A N 1
ATOM 639 C CA . THR A 1 88 ? 18.548 -0.755 -12.165 1.00 94.50 88 THR A CA 1
ATOM 640 C C . THR A 1 88 ? 18.229 0.610 -11.554 1.00 94.50 88 THR A C 1
ATOM 642 O O . THR A 1 88 ? 18.178 0.754 -10.334 1.00 94.50 88 THR A O 1
ATOM 645 N N . PHE A 1 89 ? 17.933 1.607 -12.391 1.00 94.44 89 PHE A N 1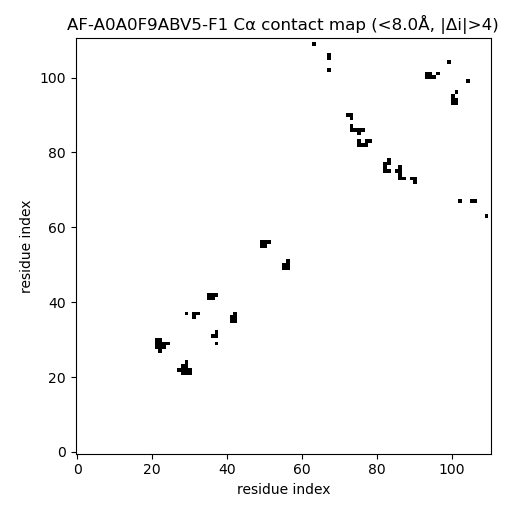
ATOM 646 C CA . PHE A 1 89 ? 17.549 2.941 -11.935 1.00 94.44 89 PHE A CA 1
ATOM 647 C C . PHE A 1 89 ? 16.289 2.918 -11.055 1.00 94.44 89 PHE A C 1
ATOM 649 O O . PHE A 1 89 ? 16.247 3.570 -10.009 1.00 94.44 89 PHE A O 1
ATOM 656 N N . LEU A 1 90 ? 15.262 2.163 -11.458 1.00 94.12 90 LEU A N 1
ATOM 657 C CA . LEU A 1 90 ? 14.032 2.010 -10.680 1.00 94.12 90 LEU A CA 1
ATOM 658 C C . LEU A 1 90 ? 14.286 1.290 -9.352 1.00 94.12 90 LEU A C 1
ATOM 660 O O . LEU A 1 90 ? 13.790 1.736 -8.317 1.00 94.12 90 LEU A O 1
ATOM 664 N N . TRP A 1 91 ? 15.084 0.221 -9.368 1.00 94.00 91 TRP A N 1
ATOM 665 C CA . TRP A 1 91 ? 15.478 -0.511 -8.165 1.00 94.00 91 TRP A CA 1
ATOM 666 C C . TRP A 1 91 ? 16.201 0.384 -7.152 1.00 94.00 91 TRP A C 1
ATOM 668 O O . TRP A 1 91 ? 15.878 0.379 -5.959 1.00 94.00 91 TRP A O 1
ATOM 678 N N . ASP A 1 92 ? 17.144 1.200 -7.623 1.00 93.25 92 ASP A N 1
ATOM 679 C CA . ASP A 1 92 ? 17.866 2.148 -6.780 1.00 93.25 92 ASP A CA 1
ATOM 680 C C . ASP A 1 92 ? 16.936 3.229 -6.230 1.00 93.25 92 ASP A C 1
ATOM 682 O O . ASP A 1 92 ? 16.999 3.550 -5.043 1.00 93.25 92 ASP A O 1
ATOM 686 N N . ASN A 1 93 ? 16.026 3.760 -7.052 1.00 91.44 93 ASN A N 1
ATOM 687 C CA . ASN A 1 93 ? 15.053 4.750 -6.599 1.00 91.44 93 ASN A CA 1
ATOM 688 C C . ASN A 1 93 ? 14.147 4.197 -5.489 1.00 91.44 93 ASN A C 1
ATOM 690 O O . ASN A 1 93 ? 13.934 4.869 -4.480 1.00 9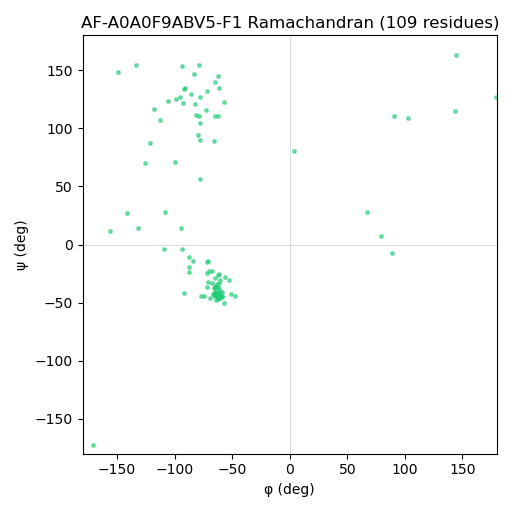1.44 93 ASN A O 1
ATOM 694 N N . MET A 1 94 ? 13.680 2.959 -5.656 1.00 90.31 94 MET A N 1
ATOM 695 C CA . MET A 1 94 ? 12.831 2.252 -4.701 1.00 90.31 94 MET A CA 1
ATOM 696 C C . MET A 1 94 ? 13.533 2.044 -3.350 1.00 90.31 94 MET A C 1
ATOM 698 O O . MET A 1 94 ? 12.941 2.258 -2.291 1.00 90.31 94 MET A O 1
ATOM 702 N N . ASN A 1 95 ? 14.813 1.664 -3.367 1.00 89.38 95 ASN A N 1
ATOM 703 C CA . ASN A 1 95 ? 15.566 1.344 -2.151 1.00 89.38 95 ASN A CA 1
ATOM 704 C C . ASN A 1 95 ? 16.245 2.556 -1.492 1.00 89.38 95 ASN A C 1
ATOM 706 O O . ASN A 1 95 ? 16.570 2.503 -0.306 1.00 89.38 95 ASN A O 1
ATOM 710 N N . GLN A 1 96 ? 16.449 3.653 -2.224 1.00 89.06 96 GLN A N 1
ATOM 711 C CA . GLN A 1 96 ? 17.155 4.851 -1.746 1.00 89.06 96 GLN A CA 1
ATOM 712 C C . GLN A 1 96 ? 16.219 6.048 -1.509 1.00 89.06 96 GLN A C 1
ATOM 714 O O . GLN A 1 96 ? 16.629 7.212 -1.588 1.00 89.06 96 GLN A O 1
ATOM 719 N N . MET A 1 97 ? 14.952 5.783 -1.186 1.00 87.19 97 MET A N 1
ATOM 720 C CA . MET A 1 97 ? 13.988 6.817 -0.808 1.00 87.19 97 MET A CA 1
ATOM 721 C C . MET A 1 97 ? 14.433 7.557 0.469 1.00 87.19 97 MET A C 1
ATOM 723 O O . MET A 1 97 ? 14.853 6.961 1.462 1.00 87.19 97 MET A O 1
ATOM 727 N N . ARG A 1 98 ? 14.340 8.894 0.462 1.00 84.19 98 ARG A N 1
ATOM 728 C CA . ARG A 1 98 ? 14.675 9.732 1.625 1.00 84.19 98 ARG A CA 1
ATOM 729 C C . ARG A 1 98 ? 13.431 9.999 2.463 1.00 84.19 98 ARG A C 1
ATOM 731 O O . ARG A 1 98 ? 12.487 10.611 1.980 1.00 84.19 98 ARG A O 1
ATOM 738 N N . GLY A 1 99 ? 13.467 9.609 3.734 1.00 85.50 99 GLY A N 1
ATOM 739 C CA . GLY A 1 99 ? 12.398 9.893 4.700 1.00 85.50 99 GLY A CA 1
ATOM 740 C C . GLY A 1 99 ? 11.284 8.845 4.766 1.00 85.50 99 GLY A C 1
ATOM 741 O O . GLY A 1 99 ? 10.473 8.908 5.681 1.00 85.50 99 GLY A O 1
ATOM 742 N N . GLN A 1 100 ? 11.276 7.860 3.865 1.00 89.88 100 GLN A N 1
ATOM 743 C CA . GLN A 1 100 ? 10.374 6.710 3.899 1.00 89.88 100 GLN A CA 1
ATOM 744 C C . GLN A 1 100 ? 11.074 5.496 3.277 1.00 89.88 100 GLN A C 1
ATOM 746 O O . GLN A 1 100 ? 11.910 5.661 2.394 1.00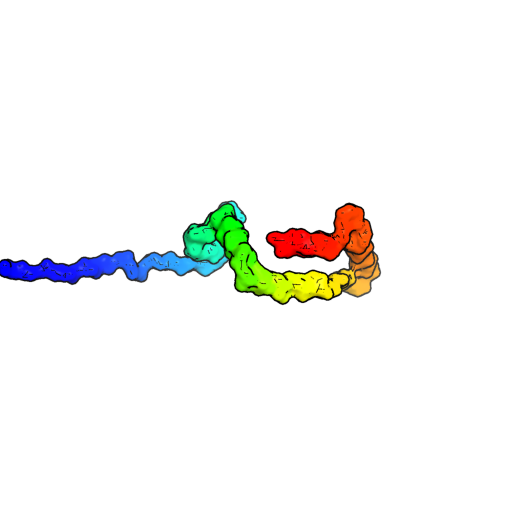 89.88 100 GLN A O 1
ATOM 751 N N . THR A 1 101 ? 10.759 4.284 3.738 1.00 90.81 101 THR A N 1
ATOM 752 C CA . THR A 1 101 ? 11.197 3.039 3.088 1.00 90.81 101 THR A CA 1
ATOM 753 C C . THR A 1 101 ? 10.131 2.554 2.116 1.00 90.81 101 THR A C 1
ATOM 755 O O . THR A 1 101 ? 8.944 2.778 2.351 1.00 90.81 101 THR A O 1
ATOM 758 N N . TRP A 1 102 ? 10.520 1.807 1.081 1.00 89.69 102 TRP A N 1
ATOM 759 C CA . TRP A 1 102 ? 9.556 1.184 0.169 1.00 89.69 102 TRP A CA 1
ATOM 760 C C . TRP A 1 102 ? 8.471 0.389 0.909 1.00 89.69 102 TRP A C 1
ATOM 762 O O . TRP A 1 102 ? 7.283 0.534 0.644 1.00 89.69 102 TRP A O 1
ATOM 772 N N . ARG A 1 103 ? 8.868 -0.375 1.932 1.00 88.69 103 ARG A N 1
ATOM 773 C CA . ARG A 1 103 ? 7.934 -1.120 2.782 1.00 88.69 103 ARG A CA 1
ATOM 774 C C . ARG A 1 103 ? 6.914 -0.212 3.479 1.00 88.69 103 ARG A C 1
ATOM 776 O O . ARG A 1 103 ? 5.739 -0.556 3.514 1.00 88.69 103 ARG A O 1
ATOM 783 N N . SER A 1 104 ? 7.348 0.917 4.042 1.00 89.75 104 SER A N 1
ATOM 784 C CA . SER A 1 104 ? 6.432 1.877 4.673 1.00 89.75 104 SER A CA 1
ATOM 785 C C . SER A 1 104 ? 5.497 2.512 3.647 1.00 89.75 104 SER A C 1
ATOM 787 O O . SER A 1 104 ? 4.323 2.672 3.941 1.00 89.75 104 SER A O 1
ATOM 789 N N . HIS A 1 105 ? 5.982 2.798 2.438 1.00 90.31 105 HIS A N 1
ATOM 790 C CA . HIS A 1 105 ? 5.141 3.317 1.363 1.00 90.31 105 HIS A CA 1
ATOM 791 C C . HIS A 1 105 ? 4.036 2.326 0.960 1.00 90.31 105 HIS A C 1
ATOM 793 O O . HIS A 1 105 ? 2.874 2.702 0.822 1.00 90.31 105 HIS A O 1
ATOM 799 N N . VAL A 1 106 ? 4.383 1.043 0.820 1.00 90.69 106 VAL A N 1
ATOM 800 C CA . VAL A 1 106 ? 3.412 -0.024 0.529 1.00 90.69 106 VAL A CA 1
ATOM 801 C C . VAL A 1 106 ? 2.426 -0.207 1.683 1.00 90.69 106 VAL A C 1
ATOM 803 O O . VAL A 1 106 ? 1.250 -0.455 1.440 1.00 90.69 106 VAL A O 1
ATOM 806 N N . GLN A 1 107 ? 2.874 -0.064 2.931 1.00 90.81 107 GLN A N 1
ATOM 807 C CA . GLN A 1 107 ? 1.981 -0.114 4.084 1.00 90.81 107 GLN A CA 1
ATOM 808 C C . GLN A 1 107 ? 0.951 1.021 4.046 1.00 90.81 107 GLN A C 1
ATOM 810 O O . GLN A 1 107 ? -0.234 0.735 4.175 1.00 90.81 107 GLN A O 1
ATOM 815 N N . ASP A 1 108 ? 1.377 2.258 3.780 1.00 90.12 108 ASP A N 1
ATOM 816 C CA . ASP A 1 108 ? 0.475 3.414 3.671 1.00 90.12 108 ASP A CA 1
ATOM 817 C C . ASP A 1 108 ? -0.554 3.246 2.538 1.00 90.12 108 ASP A C 1
ATOM 819 O O . ASP A 1 108 ? -1.683 3.707 2.648 1.00 90.12 108 ASP A O 1
ATOM 823 N N . MET A 1 109 ? -0.182 2.571 1.444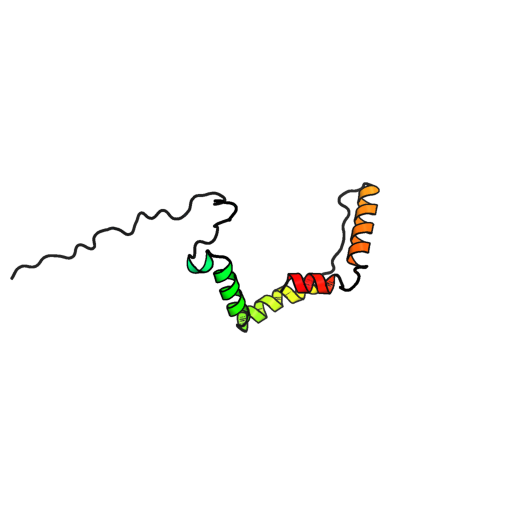 1.00 89.06 109 MET A N 1
ATOM 824 C CA . MET A 1 109 ? -1.084 2.259 0.323 1.00 89.06 109 MET A CA 1
ATOM 825 C C . MET A 1 109 ? -2.152 1.210 0.666 1.00 89.06 109 MET A C 1
ATOM 827 O O . MET A 1 109 ? -3.170 1.124 -0.021 1.00 89.06 109 MET A O 1
ATOM 831 N N . LEU A 1 110 ? -1.903 0.375 1.676 1.00 86.56 110 LEU A N 1
ATOM 832 C CA . LEU A 1 110 ? -2.818 -0.677 2.123 1.00 86.56 110 LEU A CA 1
ATOM 833 C C . LEU A 1 110 ? -3.730 -0.224 3.273 1.00 86.56 110 LEU A C 1
ATOM 835 O O . LEU A 1 110 ? -4.568 -1.020 3.715 1.00 86.56 110 LEU A O 1
ATOM 839 N N . GLU A 1 111 ? -3.565 0.997 3.783 1.00 80.44 111 GLU A N 1
ATOM 840 C CA . GLU A 1 111 ? -4.433 1.622 4.794 1.00 80.44 111 GLU A CA 1
ATOM 841 C C . GLU A 1 111 ? -5.563 2.447 4.167 1.00 80.44 111 GLU A C 1
ATOM 843 O O . GLU A 1 111 ? -6.695 2.313 4.686 1.00 80.44 111 GLU A O 1
#

Mean predicted aligned error: 13.28 Å

Nearest PDB structures (foldseek):
  6qjt-assembly1_A  TM=7.371E-01  e=6.714E-02  Oshimavirus P2345